Protein AF-A0A941Z1P6-F1 (afdb_monomer_lite)

Foldseek 3Di:
DEDEFECAEPVHQPVVVVVLVVCCVPPVSPYHYDYDYPAYVPQLDDDAKDKDFACPPPVNCCVVPVDTDIDTDHYDPVSNVVCVVVVVVVVDDDD

Secondary structure (DSSP, 8-state):
-EEEEETTSTTTTHHHHHHHHHHHHHHTS--EEEEETT--TTTTS----EEEE-TTSGGGTHHHHSPPPEEEE---HHHHHHHHHHHHHHHSPP-

Sequence (95 aa):
MPIQVGSSDDDGAGRCRALAQAVNPGNGNALRAVEVPGAEHAGDRLMGPITVRDPVADEGSFFVTGRVPVVQMAPNVEQAYAARERVPRLFRRQP

Radius of gyration: 15.25 Å; chains: 1; bounding box: 39×25×48 Å

Structure (mmCIF, N/CA/C/O backbone):
data_AF-A0A941Z1P6-F1
#
_entry.id   AF-A0A941Z1P6-F1
#
loop_
_atom_site.group_PDB
_atom_site.id
_atom_site.type_symbol
_atom_site.label_atom_id
_atom_site.label_alt_id
_atom_site.label_comp_id
_atom_site.label_asym_id
_atom_site.label_entity_id
_atom_site.label_seq_id
_atom_site.pdbx_PDB_ins_code
_atom_site.Cartn_x
_atom_site.Cartn_y
_atom_site.Cartn_z
_atom_site.occupancy
_atom_site.B_iso_or_equiv
_atom_site.auth_seq_id
_atom_site.auth_comp_id
_atom_site.auth_asym_id
_atom_site.auth_atom_id
_atom_site.pdbx_PDB_model_num
ATOM 1 N N . MET A 1 1 ? -8.292 -0.398 14.543 1.00 64.94 1 MET A N 1
ATOM 2 C CA . MET A 1 1 ? -6.951 -0.686 13.997 1.00 64.94 1 MET A CA 1
ATOM 3 C C . MET A 1 1 ? -6.755 0.123 12.719 1.00 64.94 1 MET A C 1
ATOM 5 O O . MET A 1 1 ? -7.624 0.057 11.854 1.00 64.94 1 MET A O 1
ATOM 9 N N . PRO A 1 2 ? -5.695 0.936 12.603 1.00 77.38 2 PRO A N 1
ATOM 10 C CA . PRO A 1 2 ? -5.465 1.718 11.398 1.00 77.38 2 PRO A CA 1
ATOM 11 C C . PRO A 1 2 ? -4.770 0.906 10.302 1.00 77.38 2 PRO A C 1
ATOM 13 O O . PRO A 1 2 ? -3.885 0.104 10.589 1.00 77.38 2 PRO A O 1
ATOM 16 N N . ILE A 1 3 ? -5.145 1.179 9.055 1.00 81.38 3 ILE A N 1
ATOM 17 C CA . ILE A 1 3 ? -4.410 0.787 7.850 1.00 81.38 3 ILE A CA 1
ATOM 18 C C . ILE A 1 3 ? -3.518 1.972 7.495 1.00 81.38 3 ILE A C 1
ATOM 20 O O . ILE A 1 3 ? -4.032 3.072 7.309 1.00 81.38 3 ILE A O 1
ATOM 24 N N . GLN A 1 4 ? -2.203 1.774 7.437 1.00 84.25 4 GLN A N 1
ATOM 25 C CA . GLN A 1 4 ? -1.281 2.798 6.942 1.00 84.25 4 GLN A CA 1
ATOM 26 C C . GLN A 1 4 ? -1.015 2.550 5.461 1.00 84.25 4 GLN A C 1
ATOM 28 O O . GLN A 1 4 ? -0.746 1.414 5.085 1.00 84.25 4 GLN A O 1
ATOM 33 N N . VAL A 1 5 ? -1.092 3.598 4.647 1.00 87.06 5 VAL A N 1
ATOM 34 C CA . VAL A 1 5 ? -0.839 3.524 3.202 1.00 87.06 5 VAL A CA 1
ATOM 35 C C . VAL A 1 5 ? -0.055 4.753 2.757 1.00 87.06 5 VAL A C 1
ATOM 37 O O . VAL A 1 5 ? -0.262 5.846 3.290 1.00 87.06 5 VAL A O 1
ATOM 40 N N . GLY A 1 6 ? 0.878 4.574 1.831 1.00 86.56 6 GLY A N 1
ATOM 41 C CA . GLY A 1 6 ? 1.659 5.675 1.285 1.00 86.56 6 GLY A CA 1
ATOM 42 C C . GLY A 1 6 ? 0.850 6.502 0.289 1.00 86.56 6 GLY A C 1
ATOM 43 O O . GLY A 1 6 ? 0.099 5.948 -0.507 1.00 86.56 6 GLY A O 1
ATOM 44 N N . SER A 1 7 ? 0.974 7.831 0.328 1.00 86.00 7 SER A N 1
ATOM 45 C CA . SER A 1 7 ? 0.293 8.690 -0.658 1.00 86.00 7 SER A CA 1
ATOM 46 C C . SER A 1 7 ? 0.897 8.593 -2.062 1.00 86.00 7 SER A C 1
ATOM 48 O O . SER A 1 7 ? 0.257 9.005 -3.023 1.00 86.00 7 SER A O 1
ATOM 50 N N . SER A 1 8 ? 2.141 8.118 -2.159 1.00 85.31 8 SER A N 1
ATOM 51 C CA . SER A 1 8 ? 2.877 7.904 -3.409 1.00 85.31 8 SER A CA 1
ATOM 52 C C . SER A 1 8 ? 2.961 6.417 -3.773 1.00 85.31 8 SER A C 1
ATOM 54 O O . SER A 1 8 ? 3.747 6.048 -4.636 1.00 85.31 8 SER A O 1
ATOM 56 N N . ASP A 1 9 ? 2.204 5.559 -3.085 1.00 81.88 9 ASP A N 1
ATOM 57 C CA . ASP A 1 9 ? 2.019 4.166 -3.493 1.00 81.88 9 ASP A CA 1
ATOM 58 C C . ASP A 1 9 ? 1.212 4.123 -4.800 1.00 81.88 9 ASP A C 1
ATOM 60 O O . ASP A 1 9 ? 0.384 5.008 -5.033 1.00 81.88 9 ASP A O 1
ATOM 64 N N . ASP A 1 10 ? 1.434 3.107 -5.633 1.00 75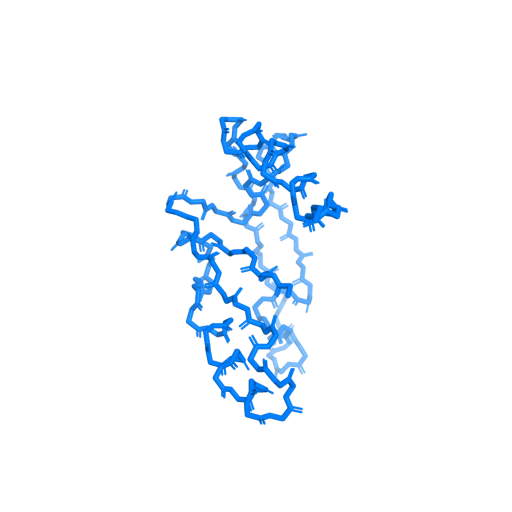.31 10 ASP A N 1
ATOM 65 C CA . ASP A 1 10 ? 0.949 3.062 -7.023 1.00 75.31 10 ASP A CA 1
ATOM 66 C C . ASP A 1 10 ? -0.584 3.231 -7.122 1.00 75.31 10 ASP A C 1
ATOM 68 O O . ASP A 1 10 ? -1.097 3.934 -7.994 1.00 75.31 10 ASP A O 1
ATOM 72 N N . ASP A 1 11 ? -1.320 2.647 -6.171 1.00 76.62 11 ASP A N 1
ATOM 73 C CA . ASP A 1 11 ? -2.783 2.738 -6.043 1.00 76.62 11 ASP A CA 1
ATOM 74 C C . ASP A 1 11 ? -3.261 3.829 -5.055 1.00 76.62 11 ASP A C 1
ATOM 76 O O . ASP A 1 11 ? -4.468 4.076 -4.899 1.00 76.62 11 ASP A O 1
ATOM 80 N N . GLY A 1 12 ? -2.326 4.479 -4.358 1.00 80.25 12 GLY A N 1
ATOM 81 C CA . GLY A 1 12 ? -2.572 5.469 -3.313 1.00 80.25 12 GLY A CA 1
ATOM 82 C C . GLY A 1 12 ? -3.524 5.000 -2.200 1.00 80.25 12 GLY A C 1
ATOM 83 O O . GLY A 1 12 ? -3.749 3.815 -1.953 1.00 80.25 12 GLY A O 1
ATOM 84 N N . ALA A 1 13 ? -4.136 5.957 -1.492 1.00 86.06 13 ALA A N 1
ATOM 85 C CA . ALA A 1 13 ? -4.981 5.664 -0.326 1.00 86.06 13 ALA A CA 1
ATOM 86 C C . ALA A 1 13 ? -6.475 5.439 -0.625 1.00 86.06 13 ALA A C 1
ATOM 88 O O . ALA A 1 13 ? -7.251 5.129 0.288 1.00 86.06 13 ALA A O 1
ATOM 89 N N . GLY A 1 14 ? -6.915 5.664 -1.867 1.00 88.25 14 GLY A N 1
ATOM 90 C CA . GLY A 1 14 ? -8.339 5.739 -2.218 1.00 88.25 14 GLY A CA 1
ATOM 91 C C . GLY A 1 14 ? -9.094 4.446 -1.909 1.00 88.25 14 GLY A C 1
ATOM 92 O O . GLY A 1 14 ? -10.137 4.470 -1.252 1.00 88.25 14 GLY A O 1
ATOM 93 N N . ARG A 1 15 ? -8.515 3.309 -2.298 1.00 88.25 15 ARG A N 1
ATOM 94 C CA . ARG A 1 15 ? -9.107 1.983 -2.090 1.00 88.25 15 ARG A CA 1
ATOM 95 C C . ARG A 1 15 ? -9.194 1.617 -0.603 1.00 88.25 15 ARG A C 1
ATOM 97 O O . ARG A 1 15 ? -10.227 1.130 -0.147 1.00 88.25 15 ARG A O 1
ATOM 104 N N . CYS A 1 16 ? -8.177 1.953 0.198 1.00 88.81 16 CYS A N 1
ATOM 105 C CA . CYS A 1 16 ? -8.212 1.762 1.655 1.00 88.81 16 CYS A CA 1
ATOM 106 C C . CYS A 1 16 ? -9.292 2.620 2.334 1.00 88.81 16 CYS A C 1
ATOM 108 O O . CYS A 1 16 ? -9.952 2.163 3.271 1.00 88.81 16 CYS A O 1
ATOM 110 N N . ARG A 1 17 ? -9.491 3.862 1.867 1.00 90.56 17 ARG A N 1
ATOM 111 C CA . ARG A 1 17 ? -10.572 4.735 2.351 1.00 90.56 17 ARG A CA 1
ATOM 112 C C . ARG A 1 17 ? -11.947 4.166 2.009 1.00 90.56 17 ARG A C 1
ATOM 114 O O . ARG A 1 17 ? -12.806 4.130 2.888 1.00 90.56 17 ARG A O 1
ATOM 121 N N . ALA A 1 18 ? -12.134 3.682 0.782 1.00 91.69 18 ALA A N 1
ATOM 122 C CA . ALA A 1 18 ? -13.376 3.041 0.356 1.00 91.69 18 ALA A CA 1
ATOM 123 C C . ALA A 1 18 ? -13.678 1.779 1.183 1.00 91.69 18 ALA A C 1
ATOM 125 O O . ALA A 1 18 ? -14.798 1.612 1.664 1.00 91.69 18 ALA A O 1
ATOM 126 N N . LEU A 1 19 ? -12.664 0.943 1.442 1.00 90.25 19 LEU A N 1
ATOM 127 C CA . LEU A 1 19 ? -12.804 -0.218 2.322 1.00 90.25 19 LEU A CA 1
ATOM 128 C C . LEU A 1 19 ? -13.270 0.199 3.721 1.00 90.25 19 LEU A C 1
ATOM 130 O O . LEU A 1 19 ? -14.244 -0.356 4.223 1.00 90.25 19 LEU A O 1
ATOM 134 N N . ALA A 1 20 ? -12.621 1.197 4.333 1.00 91.62 20 ALA A N 1
ATOM 135 C CA . ALA A 1 20 ? -13.011 1.701 5.649 1.00 91.62 20 ALA A CA 1
ATOM 136 C C . ALA A 1 20 ? -14.469 2.180 5.672 1.00 91.62 20 ALA A C 1
ATOM 138 O O . ALA A 1 20 ? -15.206 1.824 6.586 1.00 91.62 20 ALA A O 1
ATOM 139 N N . GLN A 1 21 ? -14.903 2.930 4.655 1.00 93.25 21 GLN A N 1
ATOM 140 C CA . GLN A 1 21 ? -16.291 3.388 4.531 1.00 93.25 21 GLN A CA 1
ATOM 141 C C . GLN A 1 21 ? -17.284 2.224 4.428 1.00 93.25 21 GLN A C 1
ATOM 143 O O . GLN A 1 21 ? -18.343 2.281 5.048 1.00 93.25 21 GLN A O 1
ATOM 148 N N . ALA A 1 22 ? -16.935 1.166 3.694 1.00 94.81 22 ALA A N 1
ATOM 149 C CA . ALA A 1 22 ? -17.803 0.009 3.509 1.00 94.81 22 ALA A CA 1
ATOM 150 C C . ALA A 1 22 ? -17.963 -0.834 4.786 1.00 94.81 22 ALA A C 1
ATOM 152 O O . ALA A 1 22 ? -19.067 -1.275 5.095 1.00 94.81 22 ALA A O 1
ATOM 153 N N . VAL A 1 23 ? -16.883 -1.062 5.546 1.00 94.44 23 VAL A N 1
ATOM 154 C CA . VAL A 1 23 ? -16.914 -1.988 6.697 1.00 94.44 23 VAL A CA 1
ATOM 155 C C . VAL A 1 23 ? -17.252 -1.318 8.027 1.00 94.44 23 VAL A C 1
ATOM 157 O O . VAL A 1 23 ? -17.746 -1.980 8.942 1.00 94.44 23 VAL A O 1
ATOM 160 N N . ASN A 1 24 ? -16.994 -0.015 8.158 1.00 94.44 24 ASN A N 1
ATOM 161 C CA . ASN A 1 24 ? -17.153 0.691 9.426 1.00 94.44 24 ASN A CA 1
ATOM 162 C C . ASN A 1 24 ? -18.574 0.702 10.014 1.00 94.44 24 ASN A C 1
ATOM 164 O O . ASN A 1 24 ? -18.685 0.547 11.236 1.00 94.44 24 ASN A O 1
ATOM 168 N N . PRO A 1 25 ? -19.652 0.786 9.206 1.00 95.25 25 PRO A N 1
ATOM 169 C CA . PRO A 1 25 ? -21.016 0.675 9.720 1.00 95.25 25 PRO A CA 1
ATOM 170 C C . PRO A 1 25 ? -21.283 -0.632 10.481 1.00 95.25 25 PRO A C 1
ATOM 172 O O . PRO A 1 25 ? -22.047 -0.633 11.441 1.00 95.25 25 PRO A O 1
ATOM 175 N N . GLY A 1 26 ? -20.638 -1.735 10.084 1.00 93.75 26 GLY A N 1
ATOM 176 C CA . GLY A 1 26 ? -20.822 -3.056 10.694 1.00 93.75 26 GLY A CA 1
ATOM 177 C C . GLY A 1 26 ? -19.790 -3.429 11.761 1.00 93.75 26 GLY A C 1
ATOM 178 O O . GLY A 1 26 ? -19.951 -4.455 12.414 1.00 93.75 26 GLY A O 1
ATOM 179 N N . ASN A 1 27 ? -18.728 -2.637 11.946 1.00 90.75 27 ASN A N 1
ATOM 180 C CA . ASN A 1 27 ? -17.609 -2.983 12.835 1.00 90.75 27 ASN A CA 1
ATOM 181 C C . ASN A 1 27 ? -17.373 -1.973 13.977 1.00 90.75 27 ASN A C 1
ATOM 183 O O . ASN A 1 27 ? -16.337 -2.031 14.638 1.00 90.75 27 ASN A O 1
ATOM 187 N N . GLY A 1 28 ? -18.300 -1.032 14.189 1.00 89.06 28 GLY A N 1
ATOM 188 C CA . GLY A 1 28 ? -18.173 -0.001 15.222 1.00 89.06 28 GLY A CA 1
ATOM 189 C C . GLY A 1 28 ? -17.129 1.073 14.899 1.00 89.06 28 GLY A C 1
ATOM 190 O O . GLY A 1 28 ? -16.482 1.585 15.809 1.00 89.06 28 GLY A O 1
ATOM 191 N N . ASN A 1 29 ? -16.946 1.412 13.618 1.00 88.62 29 ASN A N 1
ATOM 192 C CA . ASN A 1 29 ? -15.928 2.362 13.147 1.00 88.62 29 ASN A CA 1
ATOM 193 C C . ASN A 1 29 ? -14.489 1.985 13.547 1.00 88.62 29 ASN A C 1
ATOM 195 O O . ASN A 1 29 ? -13.643 2.846 13.798 1.00 88.62 29 ASN A O 1
ATOM 199 N N . ALA A 1 30 ? -14.199 0.688 13.618 1.00 87.19 30 ALA A N 1
ATOM 200 C CA . ALA A 1 30 ? -12.918 0.184 14.089 1.00 87.19 30 ALA A CA 1
ATOM 201 C C . ALA A 1 30 ? -11.769 0.416 13.094 1.00 87.19 30 ALA A C 1
ATOM 203 O O . ALA A 1 30 ? -10.603 0.381 13.504 1.00 87.19 30 ALA A O 1
ATOM 204 N N . LEU A 1 31 ? -12.048 0.630 11.804 1.00 88.94 31 LEU A N 1
ATOM 205 C CA . LEU A 1 31 ? -11.028 0.791 10.768 1.00 88.94 31 LEU A CA 1
ATOM 206 C C . LEU A 1 31 ? -10.771 2.270 10.458 1.00 88.94 31 LEU A C 1
ATOM 208 O O . LEU A 1 31 ? -11.696 3.053 10.250 1.00 88.94 31 LEU A O 1
ATOM 212 N N . ARG A 1 32 ? -9.495 2.650 10.347 1.00 86.44 32 ARG A N 1
ATOM 213 C CA . ARG A 1 32 ? -9.087 3.992 9.906 1.00 86.44 32 ARG A CA 1
ATOM 214 C C . ARG A 1 32 ? -7.983 3.886 8.863 1.00 86.44 32 ARG A C 1
ATOM 216 O O . ARG A 1 32 ? -6.902 3.408 9.188 1.00 86.44 32 ARG A O 1
ATOM 223 N N . ALA A 1 33 ? -8.223 4.369 7.648 1.00 88.19 33 ALA A N 1
ATOM 224 C CA . ALA A 1 33 ? -7.153 4.564 6.674 1.00 88.19 33 ALA A CA 1
ATOM 225 C C . ALA A 1 33 ? -6.347 5.816 7.057 1.00 88.19 33 ALA A C 1
ATOM 227 O O . ALA A 1 33 ? -6.910 6.898 7.238 1.00 88.19 33 ALA A O 1
ATOM 228 N N . VAL A 1 34 ? -5.041 5.651 7.242 1.00 86.44 34 VAL A N 1
ATOM 229 C CA . VAL A 1 34 ? -4.089 6.713 7.562 1.00 86.44 34 VAL A CA 1
ATOM 230 C C . VAL A 1 34 ? -3.108 6.804 6.410 1.00 86.44 34 VAL A C 1
ATOM 232 O O . VAL A 1 34 ? -2.299 5.906 6.191 1.00 86.44 34 VAL A O 1
ATOM 235 N N . GLU A 1 35 ? -3.198 7.901 5.679 1.00 89.00 35 GLU A N 1
ATOM 236 C CA . GLU A 1 35 ? -2.303 8.191 4.573 1.00 89.00 35 GLU A CA 1
ATOM 237 C C . GLU A 1 35 ? -0.996 8.789 5.107 1.00 89.00 35 GLU A C 1
ATOM 239 O O . GLU A 1 35 ? -1.010 9.666 5.976 1.00 89.00 35 GLU A O 1
ATOM 244 N N . VAL A 1 36 ? 0.133 8.272 4.628 1.00 86.06 36 VAL A N 1
ATOM 245 C CA . VAL A 1 36 ? 1.479 8.721 4.985 1.00 86.06 36 VAL A CA 1
ATOM 246 C C . VAL A 1 36 ? 2.020 9.535 3.808 1.00 86.06 36 VAL A C 1
ATOM 248 O O . VAL A 1 36 ? 2.318 8.948 2.764 1.00 86.06 36 VAL A O 1
ATOM 251 N N . PRO A 1 37 ? 2.139 10.868 3.947 1.00 86.12 37 PRO A N 1
ATOM 252 C CA . PRO A 1 37 ? 2.565 11.724 2.847 1.00 86.12 37 PRO A CA 1
ATOM 253 C C . PRO A 1 37 ? 3.948 11.347 2.311 1.00 86.12 37 PRO A C 1
ATOM 255 O O . PRO A 1 37 ? 4.880 11.127 3.084 1.00 86.12 37 PRO A O 1
ATOM 258 N N . GLY A 1 38 ? 4.064 11.290 0.986 1.00 85.56 38 GLY A N 1
ATOM 259 C CA . GLY A 1 38 ? 5.292 10.993 0.250 1.00 85.56 38 GLY A CA 1
ATOM 260 C C . GLY A 1 38 ? 5.811 9.563 0.393 1.00 85.56 38 GLY A C 1
ATOM 261 O O . GLY A 1 38 ? 6.898 9.282 -0.103 1.00 85.56 38 GLY A O 1
ATOM 262 N N . ALA A 1 39 ? 5.103 8.673 1.096 1.00 86.56 39 ALA A N 1
ATOM 263 C CA . ALA A 1 39 ? 5.531 7.287 1.229 1.00 86.56 39 ALA A CA 1
ATOM 264 C C . ALA A 1 39 ? 5.130 6.466 0.006 1.00 86.56 39 ALA A C 1
ATOM 266 O O . ALA A 1 39 ? 4.004 6.578 -0.478 1.00 86.56 39 ALA A O 1
ATOM 267 N N . GLU A 1 40 ? 6.069 5.654 -0.461 1.00 84.44 40 GLU A N 1
ATOM 268 C CA . GLU A 1 40 ? 5.925 4.745 -1.597 1.00 84.44 40 GLU A CA 1
ATOM 269 C C . GLU A 1 40 ? 5.723 3.303 -1.114 1.00 84.44 40 GLU A C 1
ATOM 271 O O . GLU A 1 40 ? 5.733 3.012 0.094 1.00 84.44 40 GLU A O 1
ATOM 276 N N . HIS A 1 41 ? 5.563 2.384 -2.065 1.00 83.75 41 HIS A N 1
ATOM 277 C CA . HIS A 1 41 ? 5.464 0.963 -1.783 1.00 83.75 41 HIS A CA 1
ATOM 278 C C . HIS A 1 41 ? 6.656 0.475 -0.945 1.00 83.75 41 HIS A C 1
ATOM 280 O O . HIS A 1 41 ? 7.820 0.719 -1.269 1.00 83.75 41 HIS A O 1
ATOM 286 N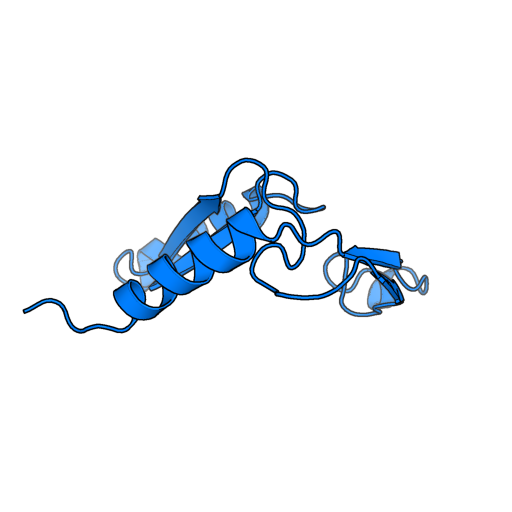 N . ALA A 1 42 ? 6.361 -0.241 0.145 1.00 84.00 42 ALA A N 1
ATOM 287 C CA . ALA A 1 42 ? 7.354 -0.716 1.111 1.00 84.00 42 ALA A CA 1
ATOM 288 C C . ALA A 1 42 ? 8.213 0.392 1.772 1.00 84.00 42 ALA A C 1
ATOM 290 O O . ALA A 1 42 ? 9.308 0.108 2.268 1.00 84.00 42 ALA A O 1
ATOM 291 N N . GLY A 1 43 ? 7.716 1.635 1.847 1.00 85.31 43 GLY A N 1
ATOM 292 C CA . GLY A 1 43 ? 8.408 2.766 2.484 1.00 85.31 43 GLY A CA 1
ATOM 293 C C . GLY A 1 43 ? 8.719 2.590 3.981 1.00 85.31 43 GLY A C 1
ATOM 294 O O . GLY A 1 43 ? 9.492 3.353 4.553 1.00 85.31 43 GLY A O 1
ATOM 295 N N . ASP A 1 44 ? 8.162 1.571 4.637 1.00 85.31 44 ASP A N 1
ATOM 296 C CA . ASP A 1 44 ? 8.453 1.201 6.024 1.00 85.31 44 ASP A CA 1
ATOM 297 C C . ASP A 1 44 ? 9.650 0.234 6.174 1.00 85.31 44 ASP A C 1
ATOM 299 O O . ASP A 1 44 ? 10.116 -0.035 7.291 1.00 85.31 44 ASP A O 1
ATOM 303 N N . ARG A 1 45 ? 10.194 -0.295 5.072 1.00 85.62 45 ARG A N 1
ATOM 304 C CA . ARG A 1 45 ? 11.262 -1.306 5.089 1.00 85.62 45 ARG A CA 1
ATOM 305 C C . ARG A 1 45 ? 12.657 -0.683 5.014 1.00 85.62 45 ARG A C 1
ATOM 307 O O . ARG A 1 45 ? 12.886 0.311 4.339 1.00 85.62 45 ARG A O 1
ATOM 314 N N . LEU A 1 46 ? 13.619 -1.313 5.700 1.00 87.31 46 LEU A N 1
ATOM 315 C CA . LEU A 1 46 ? 15.047 -0.996 5.556 1.00 87.31 46 LEU A CA 1
ATOM 316 C C . LEU A 1 46 ? 15.633 -1.966 4.534 1.00 87.31 46 LEU 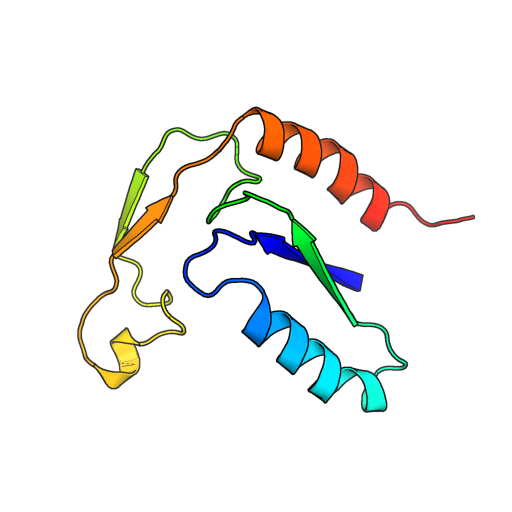A C 1
ATOM 318 O O . LEU A 1 46 ? 16.048 -3.070 4.883 1.00 87.31 46 LEU A O 1
ATOM 322 N N . MET A 1 47 ? 15.595 -1.574 3.268 1.00 84.44 47 MET A N 1
ATOM 323 C CA . MET A 1 47 ? 16.108 -2.353 2.146 1.00 84.44 47 MET A CA 1
ATOM 324 C C . MET A 1 47 ? 16.687 -1.412 1.086 1.00 84.44 47 MET A C 1
ATOM 326 O O . MET A 1 47 ? 16.474 -0.204 1.151 1.00 84.44 47 MET A O 1
ATOM 330 N N . GLY A 1 48 ? 17.451 -1.952 0.137 1.00 83.12 48 GLY A N 1
ATOM 331 C CA . GLY A 1 48 ? 17.809 -1.205 -1.070 1.00 83.12 48 GLY A CA 1
ATOM 332 C C . GLY A 1 48 ? 16.627 -1.141 -2.049 1.00 83.12 48 GLY A C 1
ATOM 333 O O . GLY A 1 48 ? 15.713 -1.963 -1.932 1.00 83.12 48 GLY A O 1
ATOM 334 N N . PRO A 1 49 ? 16.638 -0.209 -3.020 1.00 87.19 49 PRO A N 1
ATOM 335 C CA . PRO A 1 49 ? 15.658 -0.200 -4.098 1.00 87.19 49 PRO A CA 1
ATOM 336 C C . PRO A 1 49 ? 15.689 -1.508 -4.887 1.00 87.19 49 PRO A C 1
ATOM 338 O O . PRO A 1 49 ? 16.765 -1.991 -5.245 1.00 87.19 49 PRO A O 1
ATOM 341 N N . ILE A 1 50 ? 14.515 -2.070 -5.166 1.00 89.81 50 ILE A N 1
ATOM 342 C CA . ILE A 1 50 ? 14.379 -3.281 -5.982 1.00 89.81 50 ILE A CA 1
ATOM 343 C C . ILE A 1 50 ? 13.208 -3.162 -6.951 1.00 89.81 50 ILE A C 1
ATOM 345 O O . ILE A 1 50 ? 12.260 -2.408 -6.736 1.00 89.81 50 ILE A O 1
ATOM 349 N N . THR A 1 51 ? 13.258 -3.974 -7.999 1.00 91.38 51 THR A N 1
ATOM 350 C CA . THR A 1 51 ? 12.157 -4.168 -8.938 1.00 91.38 51 THR A CA 1
ATOM 351 C C . THR A 1 51 ? 11.771 -5.636 -8.922 1.00 91.38 51 THR A C 1
ATOM 353 O O . THR A 1 51 ? 12.629 -6.502 -9.106 1.00 91.38 51 THR A O 1
ATOM 356 N N . VAL A 1 52 ? 10.492 -5.926 -8.698 1.00 91.38 52 VAL A N 1
ATOM 357 C CA . V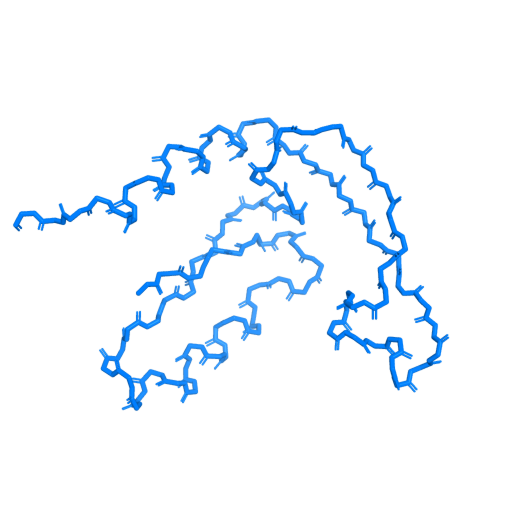AL A 1 52 ? 9.984 -7.298 -8.604 1.00 91.38 52 VAL A CA 1
ATOM 358 C C . VAL A 1 52 ? 8.824 -7.519 -9.561 1.00 91.38 52 VAL A C 1
ATOM 360 O O . VAL A 1 52 ? 8.047 -6.613 -9.846 1.00 91.38 52 VAL A O 1
ATOM 363 N N . ARG A 1 53 ? 8.721 -8.746 -10.070 1.00 94.00 53 ARG A N 1
ATOM 364 C CA . ARG A 1 53 ? 7.544 -9.215 -10.800 1.00 94.00 53 ARG A CA 1
ATOM 365 C C . ARG A 1 53 ? 6.619 -9.878 -9.800 1.00 94.00 53 ARG A C 1
ATOM 367 O O . ARG A 1 53 ? 6.987 -10.914 -9.249 1.00 94.00 53 ARG A O 1
ATOM 374 N N . ASP A 1 54 ? 5.462 -9.279 -9.570 1.00 90.69 54 ASP A N 1
ATOM 375 C CA . ASP A 1 54 ? 4.532 -9.736 -8.547 1.00 90.69 54 ASP A CA 1
ATOM 376 C C . ASP A 1 54 ? 3.148 -9.995 -9.162 1.00 90.69 54 ASP A C 1
ATOM 378 O O . ASP A 1 54 ? 2.446 -9.044 -9.500 1.00 90.69 54 ASP A O 1
ATOM 382 N N . PRO A 1 55 ? 2.733 -11.266 -9.325 1.00 93.12 55 PRO A N 1
ATOM 383 C CA . PRO A 1 55 ? 1.428 -11.602 -9.885 1.00 93.12 55 PRO A CA 1
ATOM 384 C C . PRO A 1 55 ? 0.248 -11.234 -8.972 1.00 93.12 55 PRO A C 1
ATOM 386 O O . PRO A 1 55 ? -0.888 -11.294 -9.435 1.00 93.12 55 PRO A O 1
ATOM 389 N N . VAL A 1 56 ? 0.482 -10.869 -7.705 1.00 90.31 56 VAL A N 1
ATOM 390 C CA . VAL A 1 56 ? -0.576 -10.386 -6.801 1.00 90.31 56 VAL A CA 1
ATOM 391 C C . VAL A 1 56 ? -0.605 -8.862 -6.651 1.00 90.31 56 VAL A C 1
ATOM 393 O O . VAL A 1 56 ? -1.511 -8.344 -6.001 1.00 90.31 56 VAL A O 1
ATOM 396 N N . ALA A 1 57 ? 0.337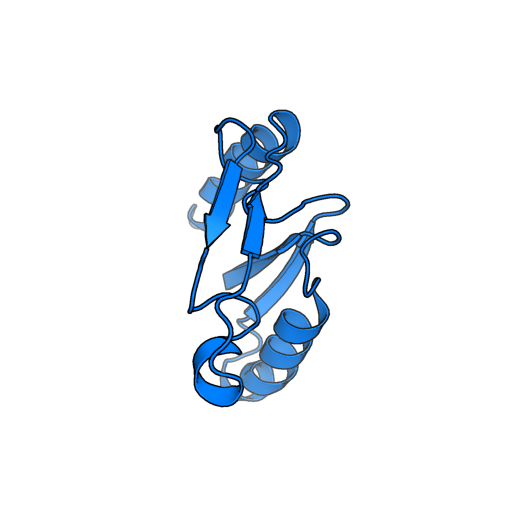 -8.138 -7.259 1.00 87.00 57 ALA A N 1
ATOM 397 C CA . ALA A 1 57 ? 0.293 -6.679 -7.320 1.00 87.00 57 ALA A CA 1
ATOM 398 C C . ALA A 1 57 ? -0.810 -6.176 -8.266 1.00 87.00 57 ALA A C 1
ATOM 400 O O . ALA A 1 57 ? -1.420 -6.978 -8.980 1.00 87.00 57 ALA A O 1
ATOM 401 N N . ASP A 1 58 ? -1.072 -4.860 -8.253 1.00 85.88 58 ASP A N 1
ATOM 402 C CA . ASP A 1 58 ? -2.138 -4.226 -9.053 1.00 85.88 58 ASP A CA 1
ATOM 403 C C . ASP A 1 58 ? -3.465 -4.993 -8.895 1.00 85.88 58 ASP A C 1
ATOM 405 O O . ASP A 1 58 ? -4.082 -5.460 -9.850 1.00 85.88 58 ASP A O 1
ATOM 409 N N . GLU A 1 59 ? -3.821 -5.262 -7.634 1.00 85.88 59 GLU A N 1
ATOM 410 C CA . GLU A 1 59 ? -5.000 -6.042 -7.231 1.00 85.88 59 GLU A CA 1
ATOM 411 C C . GLU A 1 59 ? -5.131 -7.440 -7.851 1.00 85.88 59 GLU A C 1
ATOM 413 O O . GLU A 1 59 ? -6.232 -7.976 -8.003 1.00 85.88 59 GLU A O 1
ATOM 418 N N . GLY A 1 60 ? -4.010 -8.062 -8.207 1.00 88.75 60 GLY A N 1
ATOM 419 C CA . GLY A 1 60 ? -4.019 -9.345 -8.894 1.00 88.75 60 GLY A CA 1
ATOM 420 C C . GLY A 1 60 ? -4.464 -9.225 -10.351 1.00 88.75 60 GLY A C 1
ATOM 421 O O . GLY A 1 60 ? -5.037 -10.173 -10.895 1.00 88.75 60 GLY A O 1
ATOM 422 N N . SER A 1 61 ? -4.187 -8.097 -11.016 1.00 91.50 61 SER A N 1
ATOM 423 C CA . SER A 1 61 ? -4.521 -7.886 -12.430 1.00 91.50 61 SER A CA 1
ATOM 424 C C . SER A 1 61 ? -3.965 -8.975 -13.351 1.00 91.50 61 SER A C 1
ATOM 426 O O . SER A 1 61 ? -4.546 -9.239 -14.407 1.00 91.50 61 SER A O 1
ATOM 428 N N . PHE A 1 62 ? -2.912 -9.691 -12.947 1.00 95.81 62 PHE A N 1
ATOM 429 C CA . PHE A 1 62 ? -2.434 -10.898 -13.625 1.00 95.81 62 PHE A CA 1
ATOM 430 C C . PHE A 1 62 ? -3.539 -11.943 -13.845 1.00 95.81 62 PHE A C 1
ATOM 432 O O . PHE A 1 62 ? -3.626 -12.513 -14.931 1.00 95.81 62 PHE A O 1
ATOM 439 N N . PHE A 1 63 ? -4.417 -12.174 -12.865 1.00 94.50 63 PHE A N 1
ATOM 440 C CA . PHE A 1 63 ? -5.470 -13.195 -12.956 1.00 94.50 63 PHE A CA 1
ATOM 441 C C . PHE A 1 63 ? -6.577 -12.839 -13.957 1.00 94.50 63 PHE A C 1
ATOM 443 O O . PHE A 1 63 ? -7.347 -13.710 -14.356 1.00 94.50 63 PHE A O 1
ATOM 450 N N . VAL A 1 64 ? -6.640 -11.576 -14.384 1.00 96.19 64 VAL A N 1
ATOM 451 C CA . VAL A 1 64 ? -7.592 -11.081 -15.387 1.00 96.19 64 VAL A CA 1
ATOM 452 C C . VAL A 1 64 ? -6.911 -10.873 -16.740 1.00 96.19 64 VAL A C 1
ATOM 454 O O . VAL A 1 64 ? -7.471 -11.198 -17.783 1.00 96.19 64 VAL A O 1
ATOM 457 N N . THR A 1 65 ? -5.696 -10.326 -16.736 1.00 95.50 65 THR A N 1
ATOM 458 C CA . THR A 1 65 ? -4.998 -9.864 -17.946 1.00 95.50 65 THR A CA 1
ATOM 459 C C . THR A 1 65 ? -3.954 -10.848 -18.472 1.00 95.50 65 THR A C 1
ATOM 461 O O . THR A 1 65 ? -3.496 -10.707 -19.606 1.00 95.50 65 THR A O 1
ATOM 464 N N . GLY A 1 66 ? -3.520 -11.808 -17.650 1.00 95.88 66 GLY A N 1
ATOM 465 C CA . GLY A 1 66 ? -2.399 -12.708 -17.931 1.00 95.88 66 GLY A CA 1
ATOM 466 C C . GLY A 1 66 ? -1.020 -12.033 -17.937 1.00 95.88 66 GLY A C 1
ATOM 467 O O . GLY A 1 66 ? -0.018 -12.696 -18.206 1.00 95.88 66 GLY A O 1
ATOM 468 N N . ARG A 1 67 ? -0.930 -10.724 -17.660 1.00 95.50 67 ARG A N 1
ATOM 469 C CA . ARG A 1 67 ? 0.332 -9.969 -17.628 1.00 95.50 67 ARG A CA 1
ATOM 470 C C . ARG A 1 67 ? 0.808 -9.835 -16.192 1.00 95.50 67 ARG A C 1
ATOM 472 O O . ARG A 1 67 ? 0.040 -9.402 -15.347 1.00 95.50 67 ARG A O 1
ATOM 479 N N . VAL A 1 68 ? 2.057 -10.213 -15.914 1.00 95.56 68 VAL A N 1
ATOM 480 C CA . VAL A 1 68 ? 2.630 -10.095 -14.564 1.00 95.56 68 VAL A CA 1
ATOM 481 C C . VAL A 1 68 ? 3.038 -8.637 -14.319 1.00 95.56 68 VAL A C 1
ATOM 483 O O . VAL A 1 68 ? 3.909 -8.152 -15.052 1.00 95.56 68 VAL A O 1
ATOM 486 N N . PRO A 1 69 ? 2.452 -7.949 -13.321 1.00 93.12 69 PRO A N 1
ATOM 487 C CA . PRO A 1 69 ? 2.846 -6.596 -12.952 1.00 93.12 69 PRO A CA 1
ATOM 488 C C . PRO A 1 69 ? 4.312 -6.506 -12.530 1.00 93.12 69 PRO A C 1
ATOM 490 O O . PRO A 1 69 ? 4.907 -7.462 -12.019 1.00 93.12 69 PRO A O 1
ATOM 493 N N . VAL A 1 70 ? 4.888 -5.325 -12.737 1.00 91.44 70 VAL A N 1
ATOM 494 C CA . VAL A 1 70 ? 6.227 -4.976 -12.265 1.00 91.44 70 VAL A CA 1
ATOM 495 C C . VAL A 1 70 ? 6.069 -3.897 -11.208 1.00 91.44 70 VAL A C 1
ATOM 497 O O . VAL A 1 70 ? 5.573 -2.820 -11.515 1.00 91.44 70 VAL A O 1
ATOM 500 N N . VAL A 1 71 ? 6.508 -4.193 -9.989 1.00 88.25 71 VAL A N 1
ATOM 501 C CA . VAL A 1 71 ? 6.460 -3.266 -8.856 1.00 88.25 71 VAL A CA 1
ATOM 502 C C . VAL A 1 71 ? 7.856 -2.731 -8.606 1.00 88.25 71 VAL A C 1
ATOM 504 O O . VAL A 1 71 ? 8.826 -3.497 -8.516 1.00 88.25 71 VAL A O 1
ATOM 507 N N . GLN A 1 72 ? 7.957 -1.415 -8.473 1.00 87.69 72 GLN A N 1
ATOM 508 C CA . GLN A 1 72 ? 9.168 -0.761 -8.014 1.00 87.69 72 GLN A CA 1
ATOM 509 C C . GLN A 1 72 ? 9.034 -0.462 -6.524 1.00 87.69 72 GLN A C 1
ATOM 511 O O . GLN A 1 72 ? 8.124 0.230 -6.091 1.00 87.69 72 GLN A O 1
ATOM 516 N N . MET A 1 73 ? 9.958 -0.998 -5.732 1.00 86.00 73 MET A N 1
ATOM 517 C CA . MET A 1 73 ? 10.056 -0.680 -4.314 1.00 86.00 73 MET A CA 1
ATOM 518 C C . MET A 1 73 ? 11.204 0.305 -4.147 1.00 86.00 73 MET A C 1
ATOM 520 O O . MET A 1 73 ? 12.370 -0.073 -4.303 1.00 86.00 73 MET A O 1
ATOM 524 N N . ALA A 1 74 ? 10.878 1.559 -3.850 1.00 81.31 74 ALA A N 1
ATOM 525 C CA . ALA A 1 74 ? 11.839 2.623 -3.587 1.00 81.31 74 ALA A CA 1
ATOM 526 C C . ALA A 1 74 ? 11.740 3.044 -2.103 1.00 81.31 74 ALA A C 1
ATOM 528 O O . ALA A 1 74 ? 11.083 4.011 -1.727 1.00 81.31 74 ALA A O 1
ATOM 529 N N . PRO A 1 75 ? 12.371 2.265 -1.208 1.00 78.12 75 PRO A N 1
ATOM 530 C CA . PRO A 1 75 ? 12.310 2.507 0.226 1.00 78.12 75 PRO A CA 1
ATOM 531 C C . PRO A 1 75 ? 13.012 3.817 0.594 1.00 78.12 75 PRO A C 1
ATOM 533 O O . PRO A 1 75 ? 14.060 4.169 0.047 1.00 78.12 75 PRO A O 1
ATOM 536 N N . ASN A 1 76 ? 12.477 4.496 1.605 1.00 84.69 76 ASN A N 1
ATOM 537 C CA . ASN A 1 76 ? 13.064 5.697 2.179 1.00 84.69 76 ASN A CA 1
ATOM 538 C C . ASN A 1 76 ? 13.472 5.417 3.631 1.00 84.69 76 ASN A C 1
ATOM 540 O O . ASN A 1 76 ? 12.652 5.029 4.462 1.00 84.69 76 ASN A O 1
ATOM 544 N N . VAL A 1 77 ? 14.754 5.618 3.947 1.00 86.38 77 VAL A N 1
ATOM 545 C CA . VAL A 1 77 ? 15.313 5.299 5.271 1.00 86.38 77 VAL A CA 1
ATOM 546 C C . VAL A 1 77 ? 14.626 6.093 6.385 1.00 86.38 77 VAL A C 1
ATOM 548 O O . VAL A 1 77 ? 14.313 5.529 7.433 1.00 86.38 77 VAL A O 1
ATOM 551 N N . GLU A 1 78 ? 14.349 7.378 6.167 1.00 87.19 78 GLU A N 1
ATOM 552 C CA . GLU A 1 78 ? 13.673 8.227 7.154 1.00 87.19 78 GLU A CA 1
ATOM 553 C C . GLU A 1 78 ? 12.240 7.747 7.408 1.00 87.19 78 GLU A C 1
ATOM 555 O O . GLU A 1 78 ? 11.826 7.604 8.560 1.00 87.19 78 GLU A O 1
ATOM 560 N N . GLN A 1 79 ? 11.499 7.409 6.348 1.00 85.81 79 GLN A N 1
ATOM 561 C CA . GLN A 1 79 ? 10.152 6.841 6.458 1.00 85.81 79 GLN A CA 1
ATOM 562 C C . GLN A 1 79 ? 10.163 5.486 7.171 1.00 85.81 79 GLN A C 1
ATOM 564 O O . GLN A 1 79 ? 9.301 5.228 8.014 1.00 85.81 79 GLN A O 1
ATOM 569 N N . ALA A 1 80 ? 11.172 4.656 6.909 1.00 88.25 80 ALA A N 1
ATOM 570 C CA . ALA A 1 80 ? 11.347 3.360 7.543 1.00 88.25 80 ALA A CA 1
ATOM 571 C C . ALA A 1 80 ? 11.588 3.489 9.058 1.00 88.25 80 ALA A C 1
ATOM 573 O O . ALA A 1 80 ? 11.028 2.717 9.847 1.00 88.25 80 ALA A O 1
ATOM 574 N N . TYR A 1 81 ? 12.379 4.471 9.495 1.00 88.50 81 TYR A N 1
ATOM 575 C CA . TYR A 1 81 ? 12.546 4.771 10.920 1.00 88.50 81 TYR A CA 1
ATOM 576 C C . TYR A 1 81 ? 11.281 5.383 11.532 1.00 88.50 81 TYR A C 1
ATOM 578 O O . TYR A 1 81 ? 10.827 4.917 12.579 1.00 88.50 81 TYR A O 1
ATOM 586 N N . ALA A 1 82 ? 10.639 6.337 10.855 1.00 86.12 82 ALA A N 1
ATOM 587 C CA . ALA A 1 82 ? 9.391 6.936 11.325 1.00 86.12 82 ALA A CA 1
ATOM 588 C C . ALA A 1 82 ? 8.277 5.885 11.500 1.00 86.12 82 ALA A C 1
ATOM 590 O O . ALA A 1 82 ? 7.554 5.885 12.500 1.00 86.12 82 ALA A O 1
ATOM 591 N N . ALA A 1 83 ? 8.155 4.936 10.567 1.00 83.75 83 ALA A N 1
ATOM 592 C CA . ALA A 1 83 ? 7.222 3.820 10.671 1.00 83.75 83 ALA A CA 1
ATOM 593 C C . ALA A 1 83 ? 7.539 2.925 11.882 1.00 83.75 83 ALA A C 1
ATOM 595 O O . ALA A 1 83 ? 6.630 2.607 12.654 1.00 83.75 83 ALA A O 1
ATOM 596 N N . ARG A 1 84 ? 8.817 2.590 12.116 1.00 84.38 84 ARG A N 1
ATOM 597 C CA . ARG A 1 84 ? 9.268 1.801 13.282 1.00 84.38 84 ARG A CA 1
ATOM 598 C C . ARG A 1 84 ? 8.961 2.461 14.619 1.00 84.38 84 ARG A C 1
ATOM 600 O O . ARG A 1 84 ? 8.727 1.751 15.589 1.00 84.38 84 ARG A O 1
ATOM 607 N N . GLU A 1 85 ? 8.915 3.786 14.692 1.00 83.00 85 GLU A N 1
ATOM 608 C CA . GLU A 1 85 ? 8.476 4.475 15.908 1.00 83.00 85 GLU A CA 1
ATOM 609 C C . GLU A 1 85 ? 6.951 4.487 16.074 1.00 83.00 85 GLU A C 1
ATOM 611 O O . GLU A 1 85 ? 6.436 4.445 17.196 1.00 83.00 85 GLU A O 1
ATOM 616 N N . ARG A 1 86 ? 6.194 4.579 14.972 1.00 78.50 86 ARG A N 1
ATOM 617 C CA . ARG A 1 86 ? 4.722 4.626 15.008 1.00 78.50 86 ARG A CA 1
ATOM 618 C C . ARG A 1 86 ? 4.093 3.262 15.267 1.00 78.50 86 ARG A C 1
ATOM 620 O O . ARG A 1 86 ? 3.175 3.172 16.077 1.00 78.50 86 ARG A O 1
ATOM 627 N N . VAL A 1 87 ? 4.549 2.216 14.580 1.00 75.31 87 VAL A N 1
ATOM 628 C CA . VAL A 1 87 ? 3.905 0.892 14.580 1.00 75.31 87 VAL A CA 1
ATOM 629 C C . VAL A 1 87 ? 3.817 0.277 15.987 1.00 75.31 87 VAL A C 1
ATOM 631 O O . VAL A 1 87 ? 2.722 -0.128 16.371 1.00 75.31 87 VAL A O 1
ATOM 634 N N . PRO A 1 88 ? 4.862 0.291 16.836 1.00 76.12 88 PRO A N 1
ATOM 635 C CA . PRO A 1 88 ? 4.760 -0.218 18.203 1.00 76.12 88 PRO A CA 1
ATOM 636 C C . PRO A 1 88 ? 3.723 0.523 19.054 1.00 76.12 88 PRO A C 1
ATOM 638 O O . PR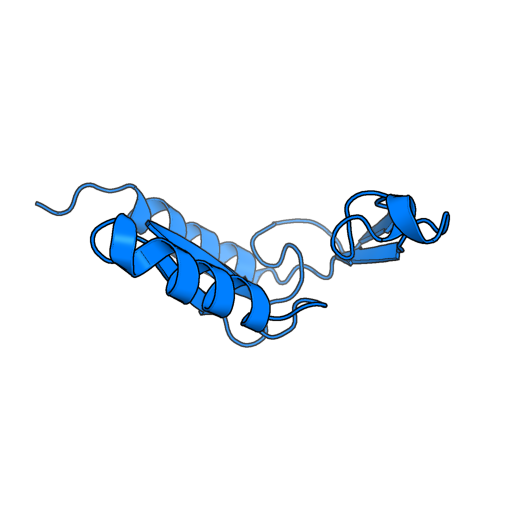O A 1 88 ? 3.096 -0.086 19.918 1.00 76.12 88 PRO A O 1
ATOM 641 N N . ARG A 1 89 ? 3.497 1.824 18.806 1.00 72.94 89 ARG A N 1
ATOM 642 C CA . ARG A 1 89 ? 2.471 2.605 19.519 1.00 72.94 89 ARG A CA 1
ATOM 643 C C . ARG A 1 89 ? 1.053 2.125 19.197 1.00 72.94 89 ARG A C 1
ATOM 645 O O . ARG A 1 89 ? 0.180 2.299 20.035 1.00 72.94 89 ARG A O 1
ATOM 652 N N . LEU A 1 90 ? 0.830 1.487 18.043 1.00 68.56 90 LEU A N 1
ATOM 653 C CA . LEU A 1 90 ? -0.460 0.874 17.697 1.00 68.56 90 LEU A CA 1
ATOM 654 C C . LEU A 1 90 ? -0.765 -0.383 18.509 1.00 68.56 90 LEU A C 1
ATOM 656 O O . LEU A 1 90 ? -1.932 -0.709 18.708 1.00 68.56 90 LEU A O 1
ATOM 660 N N . PHE A 1 91 ? 0.274 -1.089 18.950 1.00 72.81 91 PHE A N 1
ATOM 661 C CA . PHE A 1 91 ? 0.147 -2.350 19.681 1.00 72.81 91 PHE A CA 1
ATOM 662 C C . PHE A 1 91 ? 0.309 -2.185 21.193 1.00 72.81 91 PHE A C 1
ATOM 664 O O . PHE A 1 91 ? -0.019 -3.095 21.954 1.00 72.81 91 PHE A O 1
ATOM 671 N N . ARG A 1 92 ? 0.791 -1.026 21.656 1.00 73.69 92 ARG A N 1
ATOM 672 C CA . ARG A 1 92 ? 0.768 -0.689 23.080 1.00 73.69 92 ARG A CA 1
ATOM 673 C C . ARG A 1 92 ? -0.677 -0.436 23.506 1.00 73.69 92 ARG A C 1
ATOM 675 O O . ARG A 1 92 ? -1.343 0.433 22.950 1.00 73.69 92 ARG A O 1
ATOM 682 N N . ARG A 1 93 ? -1.148 -1.188 24.508 1.00 55.78 93 ARG A N 1
ATOM 683 C CA . ARG A 1 93 ? -2.418 -0.905 25.191 1.00 55.78 93 ARG A CA 1
ATOM 684 C C . ARG A 1 93 ? -2.381 0.535 25.703 1.00 55.78 93 ARG A C 1
ATOM 686 O O . ARG A 1 93 ? -1.445 0.903 26.412 1.00 55.78 93 ARG A O 1
ATOM 693 N N . GLN A 1 94 ? -3.373 1.333 25.319 1.00 56.53 94 GLN A N 1
ATOM 694 C CA . GLN A 1 94 ? -3.639 2.591 26.007 1.00 56.53 94 GLN A CA 1
ATOM 695 C C . GLN A 1 94 ? -4.155 2.248 27.417 1.00 56.53 94 GLN A C 1
ATOM 697 O O . GLN A 1 94 ? -4.924 1.287 27.527 1.00 56.53 94 GLN A O 1
ATOM 702 N N . PRO A 1 95 ? -3.661 2.925 28.471 1.00 57.72 95 PRO A N 1
ATOM 703 C CA . PRO A 1 95 ? -4.147 2.731 29.834 1.00 57.72 95 PRO A CA 1
ATOM 704 C C . PRO A 1 95 ? -5.629 3.091 29.970 1.00 57.72 95 PRO A C 1
ATOM 706 O O . PRO A 1 95 ? -6.101 3.957 29.196 1.00 57.72 95 PRO A O 1
#

pLDDT: mean 85.67, std 8.06, range [55.78, 96.19]